Protein AF-A0A942IRR6-F1 (afdb_monomer_lite)

Sequence (79 aa):
MRNRGLAKTLGKTLHRPSFFPAPGLMVKMVLGEFGSVILEGQRVIPRRLRDSGFIFQYPDIEKVLQSIVDQQAFMLPTA

Foldseek 3Di:
DDPVVLQQLLCVLVVHGDDDDDDLVVLCVVVPPVSVVVVDDDDDDPVVCVVVVNDDPDPDSNVVSNVVVVVVVVVDDDD

Secondary structure (DSSP, 8-state):
--HHHHHHHHHHHTT----SPPPHHHHHHHHTTHHHHHHS------HHHHHTT---S--SHHHHHHHHHHHHHHH----

pLDDT: mean 86.74, std 11.65, range [39.47, 96.75]

Structure (mmCIF, N/CA/C/O backbone):
data_AF-A0A942IRR6-F1
#
_entry.id   AF-A0A942IRR6-F1
#
loop_
_atom_site.group_PDB
_atom_site.id
_atom_sit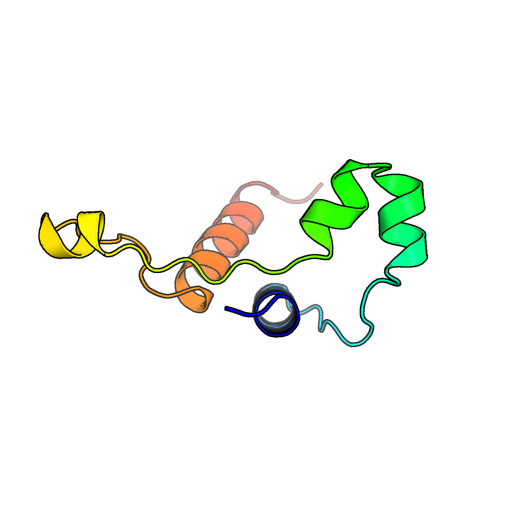e.type_symbol
_atom_site.label_atom_id
_atom_site.label_alt_id
_atom_site.label_comp_id
_atom_site.label_asym_id
_atom_site.label_entity_id
_atom_site.label_seq_id
_atom_site.pdbx_PDB_ins_code
_atom_site.Cartn_x
_atom_site.Cartn_y
_atom_site.Cartn_z
_atom_site.occupancy
_atom_site.B_iso_or_equiv
_atom_site.auth_seq_id
_atom_site.auth_comp_id
_atom_site.auth_asym_id
_atom_site.auth_atom_id
_atom_site.pdbx_PDB_model_num
ATOM 1 N N . MET A 1 1 ? -6.802 -6.649 0.711 1.00 82.06 1 MET A N 1
ATOM 2 C CA . MET A 1 1 ? -6.554 -6.579 -0.750 1.00 82.06 1 MET A CA 1
ATOM 3 C C . MET A 1 1 ? -5.249 -7.317 -1.064 1.00 82.06 1 MET A C 1
ATOM 5 O O . MET A 1 1 ? -4.424 -7.407 -0.167 1.00 82.06 1 MET A O 1
ATOM 9 N N . ARG A 1 2 ? -5.052 -7.885 -2.266 1.00 90.88 2 ARG A N 1
ATOM 10 C CA . ARG A 1 2 ? -3.746 -8.450 -2.694 1.00 90.88 2 ARG A CA 1
ATOM 11 C C . ARG A 1 2 ? -2.859 -7.349 -3.298 1.00 90.88 2 ARG A C 1
ATOM 13 O O . ARG A 1 2 ? -3.410 -6.444 -3.920 1.00 90.88 2 ARG A O 1
ATOM 20 N N . ASN A 1 3 ? -1.529 -7.482 -3.225 1.00 91.31 3 ASN A N 1
ATOM 21 C CA . ASN A 1 3 ? -0.570 -6.497 -3.764 1.00 91.31 3 ASN A CA 1
ATOM 22 C C . ASN A 1 3 ? -0.834 -6.141 -5.244 1.00 91.31 3 ASN A C 1
ATOM 24 O O . ASN A 1 3 ? -0.973 -4.976 -5.595 1.00 91.31 3 ASN A O 1
ATOM 28 N N . ARG A 1 4 ? -1.050 -7.148 -6.106 1.00 90.81 4 ARG A N 1
ATOM 29 C CA . ARG A 1 4 ? -1.398 -6.932 -7.527 1.00 90.81 4 ARG A CA 1
ATOM 30 C C . ARG A 1 4 ? -2.642 -6.056 -7.719 1.00 90.81 4 ARG A C 1
ATOM 32 O O . ARG A 1 4 ? -2.692 -5.264 -8.651 1.00 90.81 4 ARG A O 1
ATOM 39 N N . GLY A 1 5 ? -3.648 -6.217 -6.858 1.00 91.81 5 GLY A N 1
ATOM 40 C CA . GLY A 1 5 ? -4.856 -5.396 -6.913 1.00 91.81 5 GLY A CA 1
ATOM 41 C C . GLY A 1 5 ? -4.545 -3.938 -6.587 1.00 91.81 5 GLY A C 1
ATOM 42 O O . GLY A 1 5 ? -4.971 -3.057 -7.322 1.00 91.81 5 GLY A O 1
ATOM 43 N N . LEU A 1 6 ? -3.768 -3.702 -5.527 1.00 92.25 6 LEU A N 1
ATOM 44 C CA . LEU A 1 6 ? -3.355 -2.361 -5.115 1.00 92.25 6 LEU A CA 1
ATOM 45 C C . LEU A 1 6 ? -2.520 -1.670 -6.201 1.00 92.25 6 LEU A C 1
ATOM 47 O O . LEU A 1 6 ? -2.842 -0.553 -6.589 1.00 92.25 6 LEU A O 1
ATOM 51 N N . ALA A 1 7 ? -1.517 -2.360 -6.752 1.00 92.69 7 ALA A N 1
ATOM 52 C CA . ALA A 1 7 ? -0.678 -1.836 -7.831 1.00 92.69 7 ALA A CA 1
ATOM 53 C C . ALA A 1 7 ? -1.491 -1.480 -9.089 1.00 92.69 7 ALA A C 1
ATOM 55 O O . ALA A 1 7 ? -1.246 -0.454 -9.722 1.00 92.69 7 ALA A O 1
ATOM 56 N N . LYS A 1 8 ? -2.504 -2.291 -9.426 1.00 93.12 8 LYS A N 1
ATOM 57 C CA . LYS A 1 8 ? -3.417 -2.008 -10.540 1.00 93.12 8 LYS A CA 1
ATOM 58 C C . LYS A 1 8 ? -4.259 -0.756 -10.286 1.00 93.12 8 LYS A C 1
ATOM 60 O O . LYS A 1 8 ? -4.350 0.084 -11.178 1.00 93.12 8 LYS A O 1
ATOM 65 N N . THR A 1 9 ? -4.873 -0.630 -9.107 1.00 93.31 9 THR A N 1
ATOM 66 C CA . THR A 1 9 ? -5.692 0.545 -8.762 1.00 93.31 9 THR A CA 1
ATOM 67 C C . T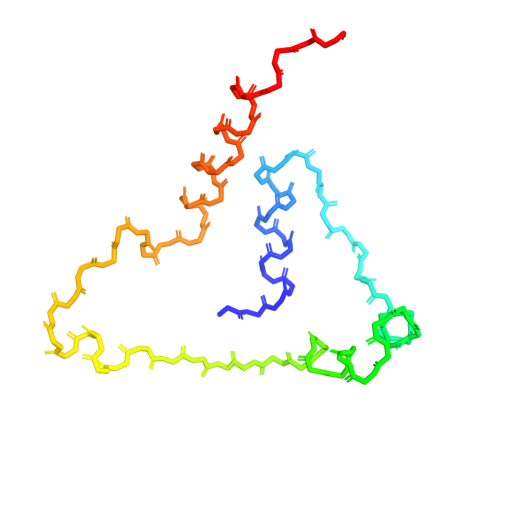HR A 1 9 ? -4.841 1.810 -8.737 1.00 93.31 9 THR A C 1
ATOM 69 O O . THR A 1 9 ? -5.206 2.789 -9.375 1.00 93.31 9 THR A O 1
ATOM 72 N N . LEU A 1 10 ? -3.663 1.761 -8.111 1.00 93.25 10 LEU A N 1
ATOM 73 C CA . LEU A 1 10 ? -2.726 2.881 -8.073 1.00 93.25 10 LEU A CA 1
ATOM 74 C C . LEU A 1 10 ? -2.283 3.318 -9.475 1.00 93.25 10 LEU A C 1
ATOM 76 O O . LEU A 1 10 ? -2.324 4.503 -9.791 1.00 93.25 10 LEU A O 1
ATOM 80 N N . GLY A 1 11 ? -1.904 2.369 -10.337 1.00 92.75 11 GLY A N 1
ATOM 81 C CA . GLY A 1 11 ? -1.510 2.682 -11.709 1.00 92.75 11 GLY A CA 1
ATOM 82 C C . GLY A 1 11 ? -2.640 3.309 -12.532 1.00 92.75 11 GLY A C 1
ATOM 83 O O . GLY A 1 11 ? -2.390 4.205 -13.333 1.00 92.75 11 GLY A O 1
ATOM 84 N N . LYS A 1 12 ? -3.892 2.886 -12.303 1.00 92.38 12 LYS A N 1
ATOM 85 C CA . LYS A 1 12 ? -5.075 3.517 -12.907 1.00 92.38 12 LYS A CA 1
ATOM 86 C C . LYS A 1 12 ? -5.231 4.965 -12.426 1.00 92.38 12 LYS A C 1
ATOM 88 O O . LYS A 1 12 ? -5.356 5.847 -13.265 1.00 92.38 12 LYS A O 1
ATOM 93 N N . THR A 1 13 ? -5.175 5.208 -11.114 1.00 92.38 13 THR A N 1
ATOM 94 C CA . THR A 1 13 ? -5.308 6.553 -10.521 1.00 92.38 13 THR A CA 1
ATOM 95 C C . THR A 1 13 ? -4.214 7.512 -11.004 1.00 92.38 13 THR A C 1
ATOM 97 O O . THR A 1 13 ? -4.488 8.662 -11.324 1.00 92.38 13 THR A O 1
ATOM 100 N N . LEU A 1 14 ? -2.974 7.031 -11.128 1.00 91.88 14 LEU A N 1
ATOM 101 C CA . LEU A 1 14 ? -1.835 7.823 -11.607 1.00 91.88 14 LEU A CA 1
ATOM 102 C C . LEU A 1 14 ? -1.769 7.979 -13.136 1.00 91.88 14 LEU A C 1
ATOM 104 O O . LEU A 1 14 ? -0.813 8.569 -13.634 1.00 91.88 14 LEU A O 1
ATOM 108 N N . HIS A 1 15 ? -2.711 7.411 -13.896 1.00 89.56 15 HIS A N 1
ATOM 109 C CA . HIS A 1 15 ? -2.627 7.306 -15.361 1.00 89.56 15 HIS A CA 1
ATOM 110 C C . HIS A 1 15 ? -1.325 6.632 -15.860 1.00 89.56 15 HIS A C 1
ATOM 112 O O . HIS A 1 15 ? -0.842 6.899 -16.959 1.00 89.56 15 HIS A O 1
ATOM 118 N N . ARG A 1 16 ? -0.744 5.733 -15.052 1.00 91.31 16 ARG A N 1
ATOM 119 C CA . ARG A 1 16 ? 0.487 4.975 -15.333 1.00 91.31 16 ARG A CA 1
ATOM 120 C C . ARG A 1 16 ? 0.259 3.480 -15.067 1.00 91.31 16 ARG A C 1
ATOM 122 O O . ARG A 1 16 ? 0.459 3.020 -13.942 1.00 91.31 16 ARG A O 1
ATOM 129 N N . PRO A 1 17 ? -0.187 2.698 -16.065 1.00 88.38 17 PRO A N 1
ATOM 130 C CA . PRO A 1 17 ? -0.589 1.307 -15.860 1.00 88.38 17 PRO A CA 1
ATOM 131 C C . PRO A 1 17 ? 0.555 0.408 -15.353 1.00 88.38 17 PRO A C 1
ATOM 133 O O . PRO A 1 17 ? 1.688 0.477 -15.822 1.00 88.38 17 PRO A O 1
ATOM 136 N N . SER A 1 18 ? 0.238 -0.483 -14.405 1.00 89.75 18 SER A N 1
ATOM 137 C CA . SER A 1 18 ? 1.186 -1.425 -13.788 1.00 89.75 18 SER A CA 1
ATOM 138 C C . SER A 1 18 ? 1.148 -2.792 -14.492 1.00 89.75 18 SER A C 1
ATOM 140 O O . SER A 1 18 ? 0.397 -3.685 -14.098 1.00 89.75 18 SER A O 1
ATOM 142 N N . PHE A 1 19 ? 1.922 -2.945 -15.574 1.00 88.19 19 PHE A N 1
ATOM 143 C CA . PHE A 1 19 ? 1.941 -4.173 -16.390 1.00 88.19 19 PHE A CA 1
ATOM 144 C C . PHE A 1 19 ? 2.920 -5.244 -15.896 1.00 88.19 19 PHE A C 1
ATOM 146 O O . PHE A 1 19 ? 2.611 -6.433 -15.965 1.00 88.19 19 PHE A O 1
ATOM 153 N N . PHE A 1 20 ? 4.082 -4.836 -15.383 1.00 90.31 20 PHE A N 1
ATOM 154 C CA . PHE A 1 20 ? 5.137 -5.75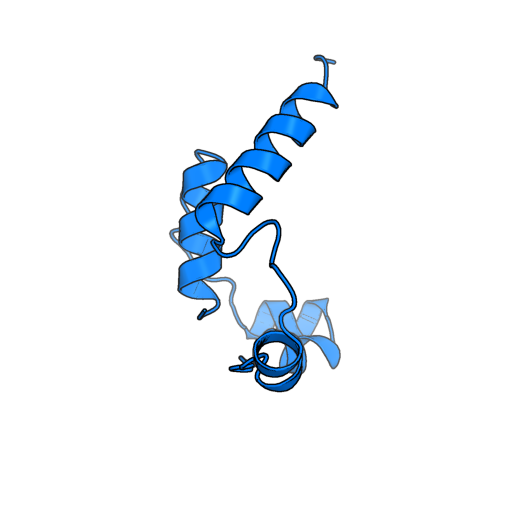8 -14.967 1.00 90.31 20 PHE A CA 1
ATOM 155 C C . PHE A 1 20 ? 5.257 -5.804 -13.440 1.00 90.31 20 PHE A C 1
ATOM 157 O O . PHE A 1 20 ? 5.403 -4.754 -12.810 1.00 90.31 20 PHE A O 1
ATOM 164 N N . PRO A 1 21 ? 5.198 -6.997 -12.816 1.00 88.75 21 PRO A N 1
ATOM 165 C CA . PRO A 1 21 ? 5.456 -7.128 -11.391 1.00 88.75 21 PRO A CA 1
ATOM 166 C C . PRO A 1 21 ? 6.945 -6.918 -11.096 1.00 88.75 21 PRO A C 1
ATOM 168 O O . PRO A 1 21 ? 7.807 -7.348 -11.862 1.00 88.75 21 PRO A O 1
ATOM 171 N N . ALA A 1 22 ? 7.248 -6.317 -9.946 1.00 87.94 22 ALA A N 1
ATOM 172 C CA . ALA A 1 22 ? 8.619 -6.232 -9.461 1.00 87.94 22 ALA A CA 1
ATOM 173 C C . ALA A 1 22 ? 9.168 -7.646 -9.157 1.00 87.94 22 ALA A C 1
ATOM 175 O O . ALA A 1 22 ? 8.496 -8.419 -8.462 1.00 87.94 22 ALA A O 1
ATOM 176 N N . PRO A 1 23 ? 10.371 -8.008 -9.639 1.00 90.12 23 PRO A N 1
ATOM 177 C CA . PRO A 1 23 ? 10.981 -9.296 -9.327 1.00 90.12 23 PRO A CA 1
ATOM 178 C C . PRO A 1 23 ? 11.288 -9.423 -7.831 1.00 90.12 23 PRO A C 1
ATOM 180 O O . PRO A 1 23 ? 12.014 -8.606 -7.268 1.00 90.12 23 PRO A O 1
ATOM 183 N N . GLY A 1 24 ? 10.800 -10.487 -7.187 1.00 87.62 24 GLY A N 1
ATOM 184 C CA . GLY A 1 24 ? 10.997 -10.682 -5.745 1.00 87.62 24 GLY A CA 1
ATOM 185 C C . GLY A 1 24 ? 12.468 -10.773 -5.328 1.00 87.62 24 GLY A C 1
ATOM 186 O O . GLY A 1 24 ? 12.836 -10.284 -4.266 1.00 87.62 24 GLY A O 1
ATOM 187 N N . LEU A 1 25 ? 13.333 -11.325 -6.183 1.00 89.62 25 LEU A N 1
ATOM 188 C CA . LEU A 1 25 ? 14.776 -11.361 -5.929 1.00 89.62 25 LEU A CA 1
ATOM 189 C C . LEU A 1 25 ? 15.368 -9.949 -5.823 1.00 89.62 25 LEU A C 1
ATOM 191 O O . LEU A 1 25 ? 16.112 -9.669 -4.890 1.00 89.62 25 LEU A O 1
ATOM 195 N N . MET A 1 26 ? 14.992 -9.046 -6.733 1.00 92.00 26 MET A N 1
ATOM 196 C CA . MET A 1 26 ? 15.451 -7.655 -6.698 1.00 92.00 26 MET A CA 1
ATOM 197 C C . MET A 1 26 ? 14.953 -6.933 -5.449 1.00 92.00 26 MET A C 1
ATOM 199 O O . MET A 1 26 ? 15.732 -6.256 -4.788 1.00 92.00 26 MET A O 1
ATOM 203 N N . VAL A 1 27 ? 13.687 -7.138 -5.076 1.00 91.12 27 VAL A N 1
ATOM 204 C CA . VAL A 1 27 ? 13.116 -6.569 -3.845 1.00 91.12 27 VAL A CA 1
ATOM 205 C C . VAL A 1 27 ? 13.904 -7.035 -2.614 1.00 91.12 27 VAL A C 1
ATOM 207 O O . VAL A 1 27 ? 14.264 -6.209 -1.783 1.00 91.12 27 VAL A O 1
ATOM 210 N N . LYS A 1 28 ? 14.252 -8.327 -2.521 1.00 90.12 28 LYS A N 1
ATOM 211 C CA . LYS A 1 28 ? 15.085 -8.865 -1.427 1.00 90.12 28 LYS A CA 1
ATOM 212 C C . LYS A 1 28 ? 16.497 -8.288 -1.407 1.00 90.12 28 LYS A C 1
ATOM 214 O O . LYS A 1 28 ? 17.003 -7.993 -0.335 1.00 90.12 28 LYS A O 1
ATOM 219 N N . MET A 1 29 ? 17.129 -8.115 -2.566 1.00 91.75 29 MET A N 1
ATOM 220 C CA . MET A 1 29 ? 18.476 -7.537 -2.632 1.00 91.75 29 MET A CA 1
ATOM 221 C C . MET A 1 29 ? 18.496 -6.075 -2.173 1.00 91.75 29 MET A C 1
ATOM 223 O O . MET A 1 29 ? 19.415 -5.678 -1.469 1.00 91.75 29 MET A O 1
ATOM 227 N N . V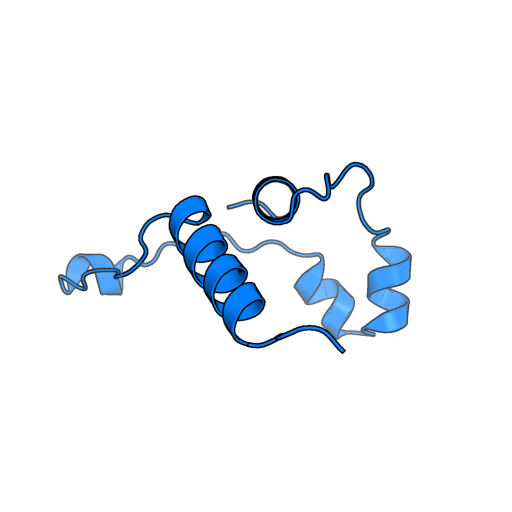AL A 1 30 ? 17.482 -5.286 -2.542 1.00 93.94 30 VAL A N 1
ATOM 228 C CA . VAL A 1 30 ? 17.413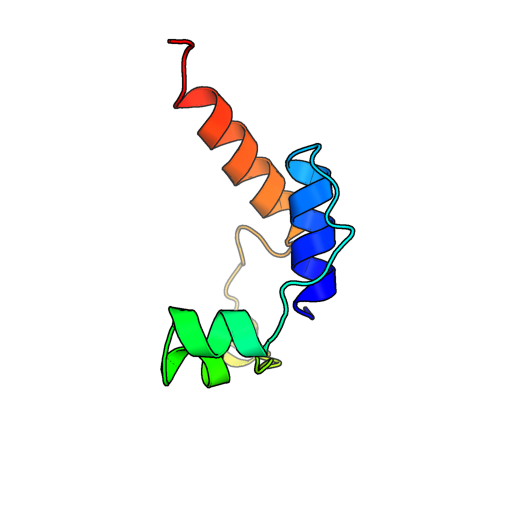 -3.854 -2.200 1.00 93.94 30 VAL A CA 1
ATOM 229 C C . VAL A 1 30 ? 17.005 -3.628 -0.741 1.00 93.94 30 VAL A C 1
ATOM 231 O O . VAL A 1 30 ? 17.542 -2.738 -0.090 1.00 93.94 30 VAL A O 1
ATOM 234 N N . LEU A 1 31 ? 16.056 -4.414 -0.221 1.00 90.00 31 LEU A N 1
ATOM 235 C CA . LEU A 1 31 ? 15.477 -4.223 1.119 1.00 90.00 31 LEU A CA 1
ATOM 236 C C . LEU A 1 31 ? 16.077 -5.147 2.192 1.00 90.00 31 LEU A C 1
ATOM 238 O O . LEU A 1 31 ? 15.679 -5.070 3.354 1.00 90.00 31 LEU A O 1
ATOM 242 N N . GLY A 1 32 ? 16.999 -6.040 1.823 1.00 89.44 32 GLY A N 1
ATOM 243 C CA . GLY A 1 32 ? 17.579 -7.028 2.731 1.00 89.44 32 GLY A CA 1
ATOM 244 C C . GLY A 1 32 ? 16.514 -7.928 3.366 1.00 89.44 32 GLY A C 1
ATOM 245 O O . GLY A 1 32 ? 15.581 -8.389 2.700 1.00 89.44 32 GLY A O 1
ATOM 246 N N . GLU A 1 33 ? 16.624 -8.150 4.676 1.00 83.00 33 GLU A N 1
ATOM 247 C CA . GLU A 1 33 ? 15.679 -8.970 5.449 1.00 83.00 33 GLU A CA 1
ATOM 248 C C . GLU A 1 33 ? 14.249 -8.408 5.445 1.00 83.00 33 GLU A C 1
ATOM 250 O O . GLU A 1 33 ? 13.292 -9.173 5.496 1.00 83.00 33 GLU A O 1
ATOM 255 N N . PHE A 1 34 ? 14.062 -7.094 5.279 1.00 83.88 34 PHE A N 1
ATOM 256 C CA . PHE A 1 34 ? 12.727 -6.496 5.137 1.00 83.88 34 PHE A CA 1
ATOM 257 C C . PHE A 1 34 ? 12.040 -6.865 3.816 1.00 83.88 34 PHE A C 1
ATOM 259 O O . PHE A 1 34 ? 10.812 -6.795 3.701 1.00 83.88 34 PHE A O 1
ATOM 266 N N . GLY A 1 35 ? 12.813 -7.279 2.809 1.00 83.56 35 GLY A N 1
ATOM 267 C CA . GLY A 1 35 ? 12.281 -7.675 1.513 1.00 83.56 35 GLY A CA 1
ATOM 268 C C . GLY A 1 35 ? 11.380 -8.906 1.593 1.00 83.56 35 GLY A C 1
ATOM 269 O O . GLY A 1 35 ? 10.416 -8.990 0.838 1.00 83.56 35 GLY A O 1
ATOM 270 N N . SER A 1 36 ? 11.630 -9.846 2.513 1.00 81.69 36 SER A N 1
ATOM 271 C CA . SER A 1 36 ? 10.740 -11.002 2.708 1.00 81.69 36 SER A CA 1
ATOM 272 C C . SER A 1 36 ? 9.373 -10.572 3.241 1.00 81.69 36 SER A C 1
ATOM 274 O O . SER A 1 36 ? 8.361 -10.960 2.664 1.00 81.69 36 SER A O 1
ATOM 276 N N . VAL A 1 37 ? 9.341 -9.687 4.241 1.00 85.81 37 VAL A N 1
ATOM 277 C CA . VAL A 1 37 ? 8.102 -9.162 4.840 1.00 85.81 37 VAL A CA 1
ATOM 278 C C . VAL A 1 37 ? 7.234 -8.452 3.800 1.00 85.81 37 VAL A C 1
ATOM 280 O O . VAL A 1 37 ? 6.024 -8.655 3.767 1.00 85.81 37 VAL A O 1
ATOM 283 N N . ILE A 1 38 ? 7.839 -7.649 2.918 1.00 85.94 38 ILE A N 1
ATOM 284 C CA . ILE A 1 38 ? 7.110 -6.933 1.855 1.00 85.94 38 ILE A CA 1
ATOM 285 C C . ILE A 1 38 ? 6.601 -7.876 0.757 1.00 85.94 38 ILE A C 1
ATOM 287 O O . ILE A 1 38 ? 5.559 -7.623 0.146 1.00 85.94 38 ILE A O 1
ATOM 291 N N . LEU A 1 39 ? 7.333 -8.953 0.469 1.00 88.88 39 LEU A N 1
ATOM 292 C CA . LEU A 1 39 ? 6.913 -9.945 -0.524 1.00 88.88 39 LEU A CA 1
ATOM 293 C C . LEU A 1 39 ? 5.796 -10.853 -0.012 1.00 88.88 39 LEU A C 1
ATOM 295 O O . LEU A 1 39 ? 5.084 -11.467 -0.812 1.00 88.88 39 LEU A O 1
ATOM 299 N N . GLU A 1 40 ? 5.621 -10.912 1.300 1.00 87.38 40 GLU A N 1
ATOM 300 C CA . GLU A 1 40 ? 4.532 -11.615 1.948 1.00 87.38 40 GLU A CA 1
ATOM 301 C C . GLU A 1 40 ? 3.273 -10.744 2.039 1.00 87.38 40 GLU A C 1
ATOM 303 O O . GLU A 1 40 ? 3.301 -9.518 2.119 1.00 87.38 40 GLU A O 1
ATOM 308 N N . GLY A 1 41 ? 2.112 -11.393 1.982 1.00 85.31 41 GLY A N 1
ATOM 309 C CA . GLY A 1 41 ? 0.820 -10.720 2.044 1.00 85.31 41 GLY A CA 1
ATOM 310 C C . GLY A 1 41 ? 0.058 -11.131 3.290 1.00 85.31 41 GLY A C 1
ATOM 311 O O . GLY A 1 41 ? -0.247 -12.309 3.463 1.00 85.31 41 GLY A O 1
ATOM 312 N N . GLN A 1 42 ? -0.340 -10.161 4.108 1.00 87.88 42 GLN A N 1
ATOM 313 C CA . GLN A 1 42 ? -1.194 -10.408 5.267 1.00 87.88 42 GLN A CA 1
ATOM 314 C C . GLN A 1 42 ? -2.635 -9.971 4.990 1.00 87.88 42 GLN A C 1
ATOM 316 O O . GLN A 1 42 ? -2.904 -8.858 4.530 1.00 87.88 42 GLN A O 1
ATOM 321 N N . ARG A 1 43 ? -3.598 -10.854 5.277 1.00 90.69 43 ARG A N 1
ATOM 322 C CA . ARG A 1 43 ? -5.028 -10.528 5.207 1.00 90.69 43 ARG A CA 1
ATOM 323 C C . ARG A 1 43 ? -5.528 -10.126 6.590 1.00 90.69 43 ARG A C 1
ATOM 325 O O . ARG A 1 43 ? -5.940 -10.975 7.372 1.00 90.69 43 ARG A O 1
ATOM 332 N N . VAL A 1 44 ? -5.544 -8.824 6.855 1.00 91.56 44 VAL A N 1
ATOM 333 C CA . VAL A 1 44 ? -6.031 -8.265 8.123 1.00 91.56 44 VAL A CA 1
ATOM 334 C C . VAL A 1 44 ? -7.517 -7.914 8.019 1.00 91.56 44 VAL A C 1
ATOM 336 O O . VAL A 1 44 ? -7.958 -7.328 7.030 1.00 91.56 44 VAL A O 1
ATOM 339 N N . ILE A 1 45 ? -8.297 -8.286 9.039 1.00 92.69 45 ILE A N 1
ATOM 340 C CA . ILE A 1 45 ? -9.718 -7.937 9.166 1.00 92.69 45 ILE A CA 1
ATOM 341 C C . ILE A 1 45 ? -9.902 -7.144 10.468 1.00 92.69 45 ILE A C 1
ATOM 343 O O . ILE A 1 45 ? -9.672 -7.703 11.543 1.00 92.69 45 ILE A O 1
ATOM 347 N N . PRO A 1 46 ? -10.342 -5.874 10.414 1.00 93.00 46 PRO A N 1
ATOM 348 C CA . PRO A 1 46 ? -10.395 -4.997 11.582 1.00 93.00 46 PRO A CA 1
ATOM 349 C C . PRO A 1 46 ? -11.653 -5.245 12.436 1.00 93.00 46 PRO A C 1
ATOM 351 O O . PRO A 1 46 ? -12.511 -4.376 12.550 1.00 93.00 46 PRO A O 1
ATOM 354 N N . ARG A 1 47 ? -11.792 -6.443 13.025 1.00 95.38 47 ARG A N 1
ATOM 355 C CA . ARG A 1 47 ? -12.985 -6.826 13.812 1.00 95.38 47 ARG A CA 1
ATOM 356 C C . ARG A 1 47 ? -13.239 -5.878 14.984 1.00 95.38 47 ARG A C 1
ATOM 358 O O . ARG A 1 47 ? -14.287 -5.260 15.026 1.00 95.38 47 ARG A O 1
ATOM 365 N N . ARG A 1 48 ? -12.236 -5.651 15.838 1.00 96.38 48 ARG A N 1
ATOM 366 C CA . ARG A 1 48 ? -12.380 -4.777 17.019 1.00 96.38 48 ARG A CA 1
ATOM 367 C C . ARG A 1 48 ? -12.826 -3.353 16.679 1.00 96.38 48 ARG A C 1
ATOM 369 O O . ARG A 1 48 ? -13.671 -2.816 17.376 1.00 96.38 48 ARG A O 1
ATOM 376 N N . LEU A 1 49 ? -12.287 -2.767 15.605 1.00 94.75 49 LEU A N 1
ATOM 377 C CA . LEU A 1 49 ? -12.687 -1.428 15.153 1.00 94.75 49 LEU A CA 1
ATOM 378 C C . LEU A 1 49 ? -14.133 -1.417 14.645 1.00 94.75 49 LEU A C 1
ATOM 380 O O . LEU A 1 49 ? -14.882 -0.486 14.919 1.00 94.75 49 LEU A O 1
ATOM 384 N N . ARG A 1 50 ? -14.545 -2.464 13.922 1.00 92.06 50 ARG A N 1
ATOM 385 C CA . ARG A 1 50 ? -15.937 -2.601 13.481 1.00 92.06 50 ARG A CA 1
ATOM 386 C C . ARG A 1 50 ? -16.887 -2.756 14.667 1.00 92.06 50 ARG A C 1
ATOM 388 O O . ARG A 1 50 ? -17.919 -2.098 14.689 1.00 92.06 50 ARG A O 1
ATOM 395 N N . ASP A 1 51 ? -16.516 -3.579 15.641 1.00 96.75 51 ASP A N 1
ATOM 396 C CA . ASP A 1 51 ? -17.335 -3.865 16.821 1.00 96.75 51 ASP A CA 1
ATOM 397 C C . ASP A 1 51 ? -17.442 -2.640 17.747 1.00 96.75 51 ASP A C 1
ATOM 399 O O . ASP A 1 51 ? -18.464 -2.444 18.396 1.00 96.75 51 ASP A O 1
ATOM 403 N N . SER A 1 52 ? -16.425 -1.770 17.764 1.00 96.50 52 SER A N 1
ATOM 404 C CA . SER A 1 52 ? -16.440 -0.512 18.519 1.00 96.50 52 SER A CA 1
ATOM 405 C C . SER A 1 52 ? -17.194 0.629 17.823 1.00 96.50 52 SER A C 1
ATOM 407 O O . SER A 1 52 ? -17.169 1.753 18.317 1.00 96.50 52 SER A O 1
ATOM 409 N N . GLY A 1 53 ? -17.797 0.391 16.653 1.00 95.31 53 GLY A N 1
ATOM 410 C CA . GLY A 1 53 ? -18.490 1.426 15.881 1.00 95.31 53 GLY A CA 1
ATOM 411 C C . GLY A 1 53 ? -17.563 2.454 15.220 1.00 95.31 53 GLY A C 1
ATOM 412 O O . GLY A 1 53 ? -18.008 3.552 14.896 1.00 95.31 53 GLY A O 1
ATOM 413 N N . PHE A 1 54 ? -16.280 2.131 15.011 1.00 95.69 54 PHE A N 1
ATOM 414 C CA . PHE A 1 54 ? -15.355 3.032 14.322 1.00 95.69 54 PHE A CA 1
ATOM 415 C C . PHE A 1 54 ? -15.783 3.247 12.863 1.00 95.69 54 PHE A C 1
ATOM 417 O O . PHE A 1 54 ? -15.943 2.291 12.097 1.00 95.69 54 PHE A O 1
ATOM 424 N N . ILE A 1 55 ? -15.917 4.512 12.461 1.00 94.50 55 ILE A N 1
ATOM 425 C CA . ILE A 1 55 ? -16.285 4.900 11.097 1.00 94.50 55 ILE A CA 1
ATOM 426 C C . ILE A 1 55 ? -15.010 5.202 10.307 1.00 94.50 55 ILE A C 1
ATOM 428 O O . ILE A 1 55 ? -14.303 6.171 10.574 1.00 94.50 55 ILE A O 1
ATOM 432 N N . PHE A 1 56 ? -14.721 4.375 9.301 1.00 92.50 56 PHE A N 1
ATOM 433 C CA . PHE A 1 56 ? -13.601 4.606 8.392 1.00 92.50 56 PHE A CA 1
ATOM 434 C C . PHE A 1 56 ? -13.904 5.791 7.473 1.00 92.50 56 PHE A C 1
ATOM 436 O O . PHE A 1 56 ? -14.839 5.729 6.678 1.00 92.50 56 PHE A O 1
ATOM 443 N N . GLN A 1 57 ? -13.069 6.831 7.528 1.00 91.25 57 GLN A N 1
ATOM 444 C CA . GLN A 1 57 ? -13.142 7.967 6.600 1.00 91.25 57 GLN A CA 1
ATOM 445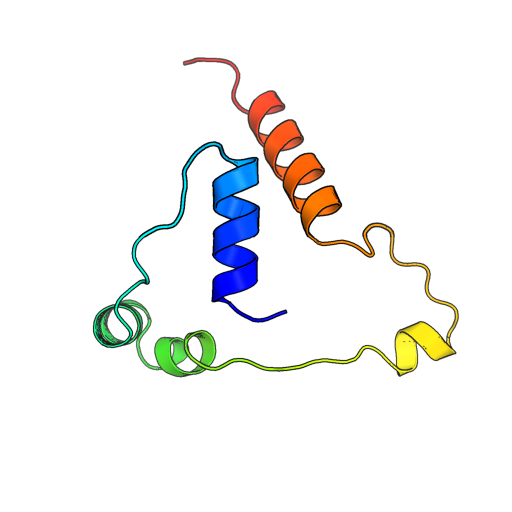 C C . GLN A 1 57 ? -13.002 7.515 5.137 1.00 91.25 57 GLN A C 1
ATOM 447 O O . GLN A 1 57 ? -13.678 8.029 4.251 1.00 91.25 57 GLN A O 1
ATOM 452 N N . TYR A 1 58 ? -12.160 6.505 4.904 1.00 91.69 58 TYR A N 1
ATOM 453 C CA . TYR A 1 58 ? -11.937 5.906 3.596 1.00 91.69 58 TYR A CA 1
ATOM 454 C C . TYR A 1 58 ? -12.125 4.384 3.660 1.00 91.69 58 TYR A C 1
ATOM 456 O O . TYR A 1 58 ? -11.168 3.651 3.911 1.00 91.69 58 TYR A O 1
ATOM 464 N N . PRO A 1 59 ? -13.353 3.877 3.451 1.00 90.06 59 PRO A N 1
ATOM 465 C CA . PRO A 1 59 ? -13.616 2.439 3.454 1.00 90.06 59 PRO A CA 1
ATOM 466 C C . PRO A 1 59 ? -13.155 1.748 2.161 1.00 90.06 59 PRO A C 1
ATOM 468 O O . PRO A 1 59 ? -13.065 0.522 2.121 1.00 90.06 59 PRO A O 1
ATOM 471 N N . ASP A 1 60 ? -12.877 2.526 1.111 1.00 90.62 60 ASP A N 1
ATOM 472 C CA . ASP A 1 60 ? -12.524 2.043 -0.218 1.00 90.62 60 ASP A CA 1
ATOM 473 C C . ASP A 1 60 ? -11.174 2.611 -0.686 1.00 90.62 60 ASP A C 1
ATOM 475 O O . ASP A 1 60 ? -10.894 3.806 -0.552 1.00 90.62 60 ASP A O 1
ATOM 479 N N . ILE A 1 61 ? -10.341 1.729 -1.238 1.00 91.88 61 ILE A N 1
ATOM 480 C CA . ILE A 1 61 ? -8.973 2.036 -1.663 1.00 91.88 61 ILE A CA 1
ATOM 481 C C . ILE A 1 61 ? -8.919 2.920 -2.916 1.00 91.88 61 ILE A C 1
ATOM 483 O O . ILE A 1 61 ? -8.001 3.719 -3.048 1.00 91.88 61 ILE A O 1
ATOM 487 N N . GLU A 1 62 ? -9.880 2.818 -3.836 1.00 91.38 62 GLU A N 1
ATOM 488 C CA . GLU A 1 62 ? -9.908 3.651 -5.044 1.00 91.38 62 GLU A CA 1
ATOM 489 C C . GLU A 1 62 ? -10.177 5.109 -4.663 1.00 91.38 62 GLU A C 1
ATOM 491 O O . GLU A 1 62 ? -9.458 6.007 -5.100 1.00 91.38 62 GLU A O 1
ATOM 496 N N . LYS A 1 63 ? -11.134 5.335 -3.753 1.00 89.94 63 LYS A N 1
ATOM 497 C CA . LYS A 1 63 ? -11.474 6.682 -3.268 1.00 89.94 63 LYS A CA 1
ATOM 498 C C . LYS A 1 63 ? -10.316 7.361 -2.538 1.00 89.94 63 LYS A C 1
ATOM 500 O O . LYS A 1 63 ? -10.085 8.550 -2.748 1.00 89.94 63 LYS A O 1
ATOM 505 N N . VAL A 1 64 ? -9.591 6.632 -1.685 1.00 93.62 64 VAL A N 1
ATOM 506 C CA . VAL A 1 64 ? -8.460 7.229 -0.952 1.00 93.62 64 VAL A CA 1
ATOM 507 C C . VAL A 1 64 ? -7.280 7.517 -1.869 1.00 93.62 64 VAL A C 1
ATOM 509 O O . VAL A 1 64 ? -6.653 8.561 -1.732 1.00 93.62 64 VAL A O 1
ATOM 512 N N . LEU A 1 65 ? -6.995 6.628 -2.825 1.00 93.88 65 LEU A N 1
ATOM 513 C CA . LEU A 1 65 ? -5.908 6.842 -3.774 1.00 93.88 65 LEU A CA 1
ATOM 514 C C . LEU A 1 65 ? -6.178 8.067 -4.644 1.00 93.88 65 LEU A C 1
ATOM 516 O O . LEU A 1 65 ? -5.267 8.866 -4.833 1.00 93.88 65 LEU A O 1
ATOM 520 N N . GLN A 1 66 ? -7.418 8.249 -5.107 1.00 90.75 66 GLN A N 1
ATOM 521 C CA . GLN A 1 66 ? -7.814 9.448 -5.845 1.00 90.75 66 GLN A CA 1
ATOM 522 C C . GLN A 1 66 ? -7.583 10.714 -5.007 1.00 90.75 66 GLN A C 1
ATOM 524 O O . GLN A 1 66 ? -6.886 11.618 -5.451 1.00 90.75 66 GLN A O 1
ATOM 529 N N . SER A 1 67 ? -8.056 10.723 -3.755 1.00 90.50 67 SER A N 1
ATOM 530 C CA . SER A 1 67 ? -7.866 11.845 -2.823 1.00 90.50 67 SER A CA 1
ATOM 531 C C . SER A 1 67 ? -6.387 12.212 -2.625 1.00 90.50 67 SER A C 1
ATOM 533 O O . SER A 1 67 ? -6.017 13.379 -2.728 1.00 90.50 67 SER A O 1
ATOM 535 N N . ILE A 1 68 ? -5.518 11.219 -2.399 1.00 91.56 68 ILE A N 1
ATOM 536 C CA . ILE A 1 68 ? -4.082 11.446 -2.164 1.00 91.56 68 ILE A CA 1
ATOM 537 C C . ILE A 1 68 ? -3.384 11.968 -3.425 1.00 91.56 68 ILE A C 1
ATOM 539 O O . ILE A 1 68 ? -2.588 12.902 -3.346 1.00 91.56 68 ILE A O 1
ATOM 543 N N . VAL A 1 69 ? -3.658 11.365 -4.583 1.00 89.19 69 VAL A N 1
ATOM 544 C CA . VAL A 1 69 ? -3.016 11.752 -5.848 1.00 89.19 69 VAL A CA 1
ATOM 545 C C . VAL A 1 69 ? -3.453 13.151 -6.275 1.00 89.19 69 VAL A C 1
ATOM 547 O O . VAL A 1 69 ? -2.610 13.951 -6.679 1.00 89.19 69 VAL A O 1
ATOM 550 N N . ASP A 1 70 ? -4.734 13.483 -6.112 1.00 82.88 70 ASP A N 1
ATOM 551 C CA . ASP A 1 70 ? -5.255 14.816 -6.420 1.00 82.88 70 ASP A CA 1
ATOM 552 C C . ASP A 1 70 ? -4.646 15.882 -5.491 1.00 82.88 70 ASP A C 1
ATOM 554 O O . ASP A 1 70 ? -4.279 16.969 -5.940 1.00 82.88 70 ASP A O 1
ATOM 558 N N . GLN A 1 71 ? -4.440 15.564 -4.206 1.00 75.25 71 GLN A N 1
ATOM 559 C CA . GLN A 1 71 ? -3.715 16.441 -3.277 1.00 75.25 71 GLN A CA 1
ATOM 560 C C . GLN A 1 71 ? -2.238 16.613 -3.652 1.00 75.25 71 GLN A C 1
ATOM 562 O O . GLN A 1 71 ? -1.685 17.705 -3.512 1.00 75.25 71 GLN A O 1
ATOM 567 N N . GLN A 1 72 ? -1.587 15.561 -4.149 1.00 67.44 72 GLN A N 1
ATOM 568 C CA . GLN A 1 72 ? -0.201 15.635 -4.602 1.00 67.44 72 GLN A CA 1
ATOM 569 C C . GLN A 1 72 ? -0.056 16.522 -5.849 1.00 67.44 72 GLN A C 1
ATOM 571 O O . GLN A 1 72 ? 0.917 17.269 -5.951 1.00 67.44 72 GLN A O 1
ATOM 576 N N . ALA A 1 73 ? -1.042 16.503 -6.755 1.00 59.66 73 ALA A N 1
ATOM 577 C CA . ALA A 1 73 ? -1.096 17.402 -7.909 1.00 59.66 73 ALA A CA 1
ATOM 578 C C . ALA A 1 73 ? -1.229 18.881 -7.501 1.00 59.66 73 ALA A C 1
ATOM 580 O O . ALA A 1 73 ? -0.690 19.753 -8.176 1.00 59.66 73 ALA A O 1
ATOM 581 N N . PHE A 1 74 ? -1.883 19.170 -6.372 1.00 57.38 74 PHE A N 1
ATOM 582 C CA . PHE A 1 74 ? -1.969 20.525 -5.818 1.00 57.38 74 PHE A CA 1
ATOM 583 C C . PHE A 1 74 ? -0.652 21.001 -5.169 1.00 57.38 74 PHE A C 1
ATOM 585 O O . PHE A 1 74 ? -0.365 22.195 -5.161 1.00 57.38 74 PHE A O 1
ATOM 592 N N . MET A 1 75 ? 0.173 20.085 -4.643 1.00 55.44 75 MET A N 1
ATOM 593 C CA . MET A 1 75 ? 1.426 20.415 -3.942 1.00 55.44 75 MET A CA 1
ATOM 594 C C . MET A 1 75 ? 2.638 20.604 -4.875 1.00 55.44 75 MET A C 1
ATOM 596 O O . MET A 1 75 ? 3.660 21.132 -4.442 1.00 55.44 75 MET A O 1
ATOM 600 N N . LEU A 1 76 ? 2.532 20.216 -6.150 1.00 51.56 76 LEU A N 1
ATOM 601 C CA . LEU A 1 76 ? 3.552 20.450 -7.178 1.00 51.56 76 LEU A CA 1
ATOM 602 C C . LEU A 1 76 ? 3.042 21.461 -8.225 1.00 51.56 76 LEU A C 1
ATOM 604 O O . LEU A 1 76 ? 2.706 21.054 -9.339 1.00 51.56 76 LEU A O 1
ATOM 608 N N . PRO A 1 77 ? 2.974 22.775 -7.928 1.00 50.38 77 PRO A N 1
ATOM 609 C CA . PRO A 1 77 ? 2.932 23.754 -9.002 1.00 50.38 77 PRO A CA 1
ATOM 610 C C . PRO A 1 77 ? 4.253 23.634 -9.775 1.00 50.38 77 PRO A C 1
ATOM 612 O O . PRO A 1 77 ? 5.328 23.741 -9.191 1.00 50.38 77 PRO A O 1
ATOM 615 N N . THR A 1 78 ? 4.134 23.321 -11.065 1.00 54.88 78 THR A N 1
ATOM 616 C CA . THR A 1 78 ? 5.137 23.457 -12.137 1.00 54.88 78 THR A CA 1
ATOM 617 C C . THR A 1 78 ? 6.442 24.146 -11.723 1.00 54.88 78 THR A C 1
ATOM 619 O O . THR A 1 78 ? 6.446 25.352 -11.471 1.00 54.88 78 THR A O 1
ATOM 622 N N . ALA A 1 79 ? 7.532 23.374 -11.717 1.00 39.47 79 ALA A N 1
ATOM 623 C CA . ALA A 1 79 ? 8.862 23.900 -12.013 1.00 39.47 79 ALA A CA 1
ATOM 624 C C . ALA A 1 79 ? 9.014 24.073 -13.530 1.00 39.47 79 ALA A C 1
ATOM 626 O O . ALA A 1 79 ? 8.437 23.233 -14.264 1.00 39.47 79 ALA A O 1
#

Radius of gyration: 16.2 Å; chains: 1; bounding box: 37×36×35 Å